Protein AF-A0A5K1BAS8-F1 (afdb_monomer)

Foldseek 3Di:
DEEEDADADPVCVPDDDQWAAPDQFWIGGVNDIDGHPGYHYNPDDD

Sequence (46 aa):
VVVRIRPLNKDEEGGEQIVQKTSPNSLSVLDQIFTFDSVAGTDSMQ

Secondary structure (DSSP, 8-state):
-EEEPPPPPTTTTTS---EEEEETTEEEETTEEEE-SEEE-TT---

Mean predicted aligned error: 5.0 Å

Structure (mmCIF, N/CA/C/O backbone):
data_AF-A0A5K1BAS8-F1
#
_entry.id   AF-A0A5K1BAS8-F1
#
loop_
_atom_site.group_PDB
_atom_site.id
_atom_site.type_symbol
_atom_site.label_atom_id
_atom_site.label_alt_id
_atom_site.label_comp_id
_atom_site.label_asym_id
_atom_site.label_entity_id
_atom_site.label_seq_id
_atom_site.pdbx_PDB_ins_code
_atom_site.Cartn_x
_atom_site.Cartn_y
_atom_site.Cartn_z
_atom_site.occupancy
_atom_site.B_iso_or_equiv
_atom_site.auth_seq_id
_atom_site.auth_comp_id
_atom_site.auth_asym_id
_atom_site.auth_atom_id
_atom_site.pdbx_PDB_model_num
ATOM 1 N N . VAL A 1 1 ? -7.319 -10.437 -9.160 1.00 88.81 1 VAL A N 1
ATOM 2 C CA . VAL A 1 1 ? -6.519 -9.205 -8.960 1.00 88.81 1 VAL A CA 1
ATOM 3 C C . VAL A 1 1 ? -5.258 -9.554 -8.186 1.00 88.81 1 VAL A C 1
ATOM 5 O O . VAL A 1 1 ? -5.361 -10.189 -7.145 1.00 88.81 1 VAL A O 1
ATOM 8 N N . VAL A 1 2 ? -4.084 -9.171 -8.694 1.00 87.69 2 VAL A N 1
ATOM 9 C CA . VAL A 1 2 ? -2.784 -9.423 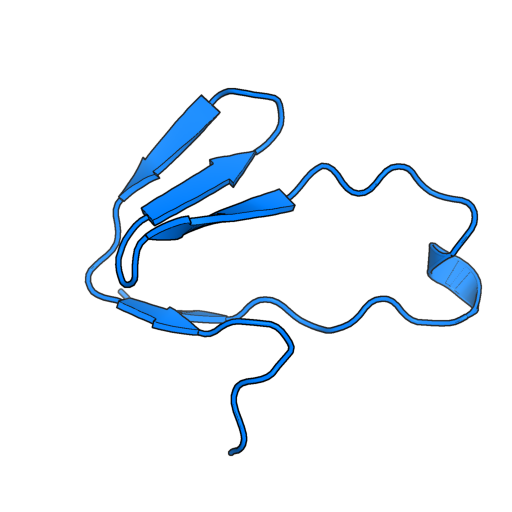-8.044 1.00 87.69 2 VAL A CA 1
ATOM 10 C C . VAL A 1 2 ? -2.151 -8.091 -7.659 1.00 87.69 2 VAL A C 1
ATOM 12 O O . VAL A 1 2 ? -2.128 -7.171 -8.476 1.00 87.69 2 VAL A O 1
ATOM 15 N N . VAL A 1 3 ? -1.635 -7.992 -6.435 1.00 89.94 3 VAL A N 1
ATOM 16 C CA . VAL A 1 3 ? -0.936 -6.802 -5.925 1.00 89.94 3 VAL A CA 1
ATOM 17 C C . VAL A 1 3 ? 0.543 -7.119 -5.729 1.00 89.94 3 VAL A C 1
ATOM 19 O O . VAL A 1 3 ? 0.883 -8.189 -5.231 1.00 89.94 3 VAL A O 1
ATOM 22 N N . ARG A 1 4 ? 1.431 -6.190 -6.100 1.00 89.50 4 ARG A N 1
ATOM 23 C CA . ARG A 1 4 ? 2.883 -6.318 -5.908 1.00 89.50 4 ARG A CA 1
ATOM 24 C C . ARG A 1 4 ? 3.422 -5.122 -5.135 1.00 89.50 4 ARG A C 1
ATOM 26 O O . ARG A 1 4 ? 3.288 -3.985 -5.581 1.00 89.50 4 ARG A O 1
ATOM 33 N N . ILE A 1 5 ? 4.044 -5.397 -3.994 1.00 89.00 5 ILE A N 1
ATOM 34 C CA . ILE A 1 5 ? 4.702 -4.388 -3.163 1.00 89.00 5 ILE A CA 1
ATOM 35 C C . ILE A 1 5 ? 6.112 -4.168 -3.714 1.00 89.00 5 ILE A C 1
ATOM 37 O O . ILE A 1 5 ? 6.873 -5.116 -3.906 1.00 89.00 5 ILE A O 1
ATOM 41 N N . ARG A 1 6 ? 6.451 -2.910 -4.000 1.00 86.81 6 ARG A N 1
ATOM 42 C CA . ARG A 1 6 ? 7.790 -2.513 -4.457 1.00 86.81 6 ARG A CA 1
ATOM 43 C C . ARG A 1 6 ? 8.680 -2.244 -3.237 1.00 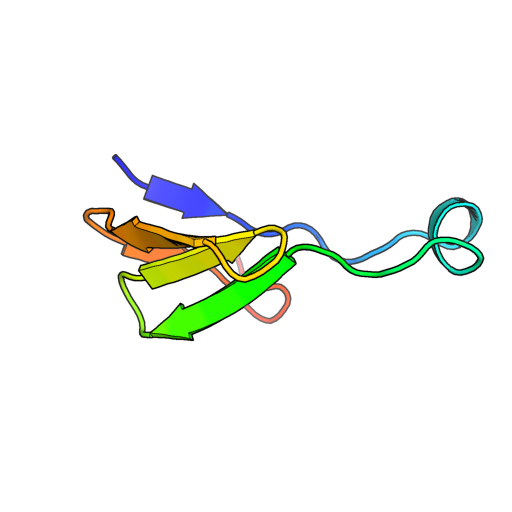86.81 6 ARG A C 1
ATOM 45 O O . ARG A 1 6 ? 8.171 -1.686 -2.265 1.00 86.81 6 ARG A O 1
ATOM 52 N N . PRO A 1 7 ? 9.973 -2.607 -3.272 1.00 84.75 7 PRO A N 1
ATOM 53 C CA . PRO A 1 7 ? 10.927 -2.167 -2.260 1.00 84.75 7 PRO A CA 1
ATOM 54 C C . PRO A 1 7 ? 10.981 -0.637 -2.189 1.00 84.75 7 PRO A C 1
ATOM 56 O O . PRO A 1 7 ? 10.791 0.036 -3.205 1.00 84.75 7 PRO A O 1
ATOM 59 N N . LEU A 1 8 ? 11.249 -0.107 -0.997 1.00 81.50 8 LEU A N 1
ATOM 60 C CA . LEU A 1 8 ? 11.476 1.322 -0.791 1.00 81.50 8 LEU A CA 1
ATOM 61 C C . LEU A 1 8 ? 12.793 1.737 -1.459 1.00 81.50 8 LEU A C 1
ATOM 63 O O . LEU A 1 8 ? 13.791 1.017 -1.372 1.00 81.50 8 LEU A O 1
ATOM 67 N N . ASN A 1 9 ? 12.792 2.887 -2.133 1.00 82.56 9 ASN A N 1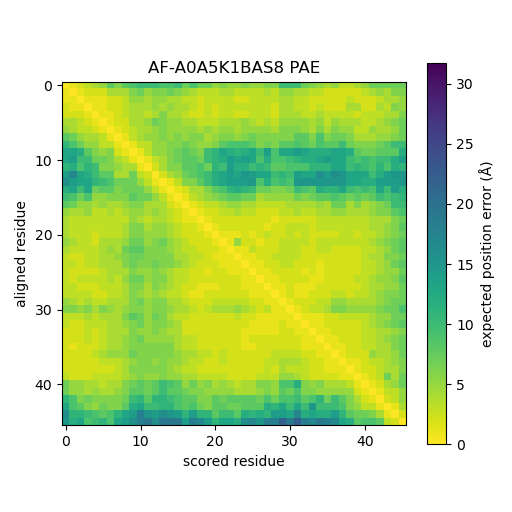
ATOM 68 C CA . ASN A 1 9 ? 14.003 3.485 -2.698 1.00 82.56 9 ASN A CA 1
ATOM 69 C C . ASN A 1 9 ? 14.661 4.450 -1.703 1.00 82.56 9 ASN A C 1
ATOM 71 O O . ASN A 1 9 ? 14.049 4.838 -0.713 1.00 82.56 9 ASN A O 1
ATOM 75 N N . LYS A 1 10 ? 15.894 4.885 -1.991 1.00 75.12 10 LYS A N 1
ATOM 76 C CA . LYS A 1 10 ? 16.692 5.741 -1.089 1.00 75.12 10 LYS A CA 1
ATOM 77 C C . LYS A 1 10 ? 16.027 7.080 -0.754 1.00 75.12 10 LYS A C 1
ATOM 79 O O . LYS A 1 10 ? 16.206 7.605 0.338 1.00 75.12 10 LYS A O 1
ATOM 84 N N . ASP A 1 11 ? 15.223 7.606 -1.673 1.00 74.75 11 ASP A N 1
ATOM 85 C CA . ASP A 1 11 ? 14.413 8.813 -1.478 1.00 74.75 11 ASP A CA 1
ATOM 86 C C . ASP A 1 11 ? 13.181 8.580 -0.578 1.00 74.75 11 ASP A C 1
ATOM 88 O O . ASP A 1 11 ? 12.620 9.525 -0.031 1.00 74.75 11 ASP A O 1
ATOM 92 N N . GLU A 1 12 ? 12.759 7.324 -0.411 1.00 74.44 12 GLU A N 1
ATOM 93 C CA . GLU A 1 12 ? 11.579 6.908 0.359 1.00 74.44 12 GLU A CA 1
ATOM 94 C C . GLU A 1 12 ? 11.947 6.418 1.778 1.00 74.44 12 GLU A C 1
ATOM 96 O O . GLU A 1 12 ? 11.058 6.256 2.610 1.00 74.44 12 GLU A O 1
ATOM 101 N N . GLU A 1 13 ? 13.240 6.236 2.093 1.00 66.62 13 GLU A N 1
ATOM 102 C CA . GLU A 1 13 ? 13.731 5.738 3.398 1.00 66.62 13 GLU A CA 1
ATOM 103 C C . GLU A 1 13 ? 13.406 6.669 4.584 1.00 66.62 13 GLU A C 1
ATOM 105 O O . GLU A 1 13 ? 13.390 6.226 5.730 1.00 66.62 13 GLU A O 1
ATOM 110 N N . GLY A 1 14 ? 13.132 7.953 4.330 1.00 68.62 14 GLY A N 1
ATOM 111 C CA . GLY A 1 14 ? 12.720 8.919 5.357 1.00 68.62 14 GLY A CA 1
ATOM 112 C C . GLY A 1 14 ? 11.216 8.935 5.655 1.00 68.62 14 GLY A C 1
ATOM 113 O O . GLY A 1 14 ? 10.783 9.676 6.538 1.00 68.62 14 GLY A O 1
ATOM 114 N N . GLY A 1 15 ? 10.419 8.174 4.899 1.00 75.12 15 GLY A N 1
ATOM 115 C CA . GLY A 1 15 ? 8.968 8.090 5.042 1.00 75.12 15 GLY A CA 1
ATOM 116 C C . GLY A 1 15 ? 8.523 6.905 5.897 1.00 75.12 15 GLY A C 1
ATOM 117 O O . GLY A 1 15 ? 9.204 5.889 6.001 1.00 75.12 15 GLY A O 1
ATOM 118 N N . GLU A 1 16 ? 7.340 7.020 6.498 1.00 78.62 16 GLU A N 1
ATOM 119 C CA . GLU A 1 16 ? 6.732 5.907 7.227 1.00 78.62 16 GLU A CA 1
ATOM 120 C C . GLU A 1 16 ? 6.254 4.813 6.258 1.00 78.62 16 GLU A C 1
ATOM 122 O O . GLU A 1 16 ? 5.534 5.080 5.290 1.00 78.62 16 GLU A O 1
ATOM 127 N N . GLN A 1 17 ? 6.627 3.558 6.527 1.00 81.25 17 GLN A N 1
ATOM 128 C CA . GLN A 1 17 ? 6.118 2.418 5.772 1.00 81.25 17 GLN A CA 1
ATOM 129 C C . GLN A 1 17 ? 4.697 2.070 6.232 1.00 81.25 17 GLN A C 1
ATOM 131 O O . GLN A 1 17 ? 4.497 1.349 7.206 1.00 81.25 17 GLN A O 1
ATOM 136 N N . ILE A 1 18 ? 3.702 2.530 5.474 1.00 88.75 18 ILE A N 1
ATOM 137 C CA . ILE A 1 18 ? 2.282 2.320 5.804 1.00 88.75 18 ILE A CA 1
ATOM 138 C C . ILE A 1 18 ? 1.692 1.020 5.238 1.00 88.75 18 ILE A C 1
ATOM 140 O O . ILE A 1 18 ? 0.579 0.651 5.607 1.00 88.75 18 ILE A O 1
ATOM 144 N N . VAL A 1 19 ? 2.410 0.337 4.334 1.00 90.06 19 VAL A N 1
ATOM 145 C CA . VAL A 1 19 ? 1.971 -0.910 3.683 1.00 90.06 19 VAL A CA 1
ATOM 146 C C . VAL A 1 19 ? 2.709 -2.109 4.271 1.00 90.06 19 VAL A C 1
ATOM 148 O O . VAL A 1 19 ? 3.940 -2.181 4.222 1.00 90.06 19 VAL A O 1
ATOM 151 N N . GLN A 1 20 ? 1.950 -3.088 4.762 1.00 88.56 20 GLN A N 1
ATOM 152 C CA . GLN A 1 20 ? 2.477 -4.307 5.375 1.00 88.56 20 GLN A CA 1
ATOM 153 C C . GLN A 1 20 ? 1.762 -5.540 4.821 1.00 88.56 20 GLN A C 1
ATOM 155 O O . GLN A 1 20 ? 0.538 -5.627 4.853 1.00 88.56 20 GLN A O 1
ATOM 160 N N . LYS A 1 21 ? 2.506 -6.529 4.322 1.00 90.50 21 LYS A N 1
ATOM 161 C CA . LYS A 1 21 ? 1.912 -7.804 3.897 1.00 90.50 21 LYS A CA 1
ATOM 162 C C . LYS A 1 21 ? 1.574 -8.637 5.134 1.00 90.50 21 LYS A C 1
ATOM 164 O O . LYS A 1 21 ? 2.471 -8.980 5.896 1.00 90.50 21 LYS A O 1
ATOM 169 N N . THR A 1 22 ? 0.303 -8.987 5.315 1.00 90.69 22 THR A N 1
ATOM 170 C CA . THR A 1 22 ? -0.163 -9.769 6.474 1.00 90.69 22 THR A CA 1
ATOM 171 C C . THR A 1 22 ? -0.345 -11.248 6.145 1.00 90.69 22 THR A C 1
ATOM 173 O O . THR A 1 22 ? -0.252 -12.098 7.027 1.00 90.69 22 THR A O 1
ATOM 176 N N . SER A 1 23 ? -0.611 -11.592 4.882 1.00 91.69 23 SER A N 1
ATOM 177 C CA . SER A 1 23 ? -0.809 -12.971 4.411 1.00 91.69 23 SER A CA 1
ATOM 178 C C . SER A 1 23 ? -0.508 -13.085 2.906 1.00 91.69 23 SER A C 1
ATOM 180 O O . SER A 1 23 ? -0.324 -12.065 2.240 1.00 91.69 23 SER A O 1
ATOM 182 N N . PRO A 1 24 ? -0.456 -14.296 2.317 1.00 91.75 24 PRO A N 1
ATOM 183 C CA . PRO A 1 24 ? -0.222 -14.472 0.877 1.00 91.75 24 PRO A CA 1
ATOM 184 C C . PRO A 1 24 ? -1.234 -13.757 -0.028 1.00 91.75 24 PRO A C 1
ATOM 186 O O . PRO A 1 24 ? -0.924 -13.447 -1.172 1.00 91.75 24 PRO A O 1
ATOM 189 N N . ASN A 1 25 ? -2.427 -13.485 0.489 1.00 94.38 25 ASN A N 1
ATOM 190 C CA . ASN A 1 25 ? -3.548 -12.868 -0.209 1.00 94.38 25 ASN A CA 1
ATOM 191 C C . ASN A 1 25 ? -4.054 -11.584 0.476 1.00 94.38 25 ASN A C 1
ATOM 193 O O . ASN A 1 25 ? -5.051 -11.019 0.034 1.00 94.38 25 ASN A O 1
ATOM 197 N N . SER A 1 26 ? -3.371 -11.108 1.523 1.00 93.25 26 SER A N 1
ATOM 198 C CA . SER A 1 26 ? -3.827 -9.965 2.320 1.00 93.25 26 SER A CA 1
ATOM 199 C C . SER A 1 26 ? -2.689 -9.007 2.655 1.00 93.25 26 SER A C 1
ATOM 201 O O . SER A 1 26 ? -1.551 -9.418 2.902 1.00 93.25 26 SER A O 1
ATOM 203 N N . LEU A 1 27 ? -3.010 -7.717 2.699 1.00 94.25 27 LEU A N 1
ATOM 204 C CA . LEU A 1 27 ? -2.107 -6.660 3.152 1.00 94.25 27 LEU A CA 1
ATOM 205 C C . LEU A 1 27 ? -2.858 -5.651 4.019 1.00 94.25 27 LEU A C 1
ATOM 207 O O . LEU A 1 27 ? -4.072 -5.509 3.899 1.00 94.25 27 LEU A O 1
ATOM 211 N N . SER A 1 28 ? -2.126 -4.952 4.877 1.00 94.19 28 SER A N 1
ATOM 212 C CA . SER A 1 28 ? -2.601 -3.841 5.691 1.00 94.19 28 SER A CA 1
ATOM 213 C C . SER A 1 28 ? -2.070 -2.519 5.138 1.00 94.19 28 SER A C 1
ATOM 215 O O . SER A 1 28 ? -0.889 -2.435 4.782 1.00 94.19 28 SER A O 1
ATOM 217 N N . VAL A 1 29 ? -2.934 -1.505 5.068 1.00 93.31 29 VAL A N 1
ATOM 218 C CA . VAL A 1 29 ? -2.575 -0.104 4.808 1.00 93.31 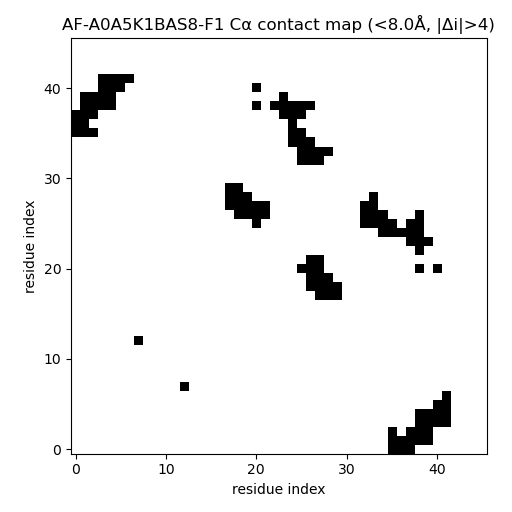29 VAL A CA 1
ATOM 219 C C . VAL A 1 29 ? -3.150 0.738 5.936 1.00 93.31 29 VAL A C 1
ATOM 221 O O . VAL A 1 29 ? -4.369 0.764 6.080 1.00 93.31 29 VAL A O 1
ATOM 224 N N . LEU A 1 30 ? -2.304 1.423 6.715 1.00 90.44 30 LEU A N 1
ATOM 225 C CA . LEU A 1 30 ? -2.751 2.259 7.847 1.00 90.44 30 LEU A CA 1
ATOM 226 C C . LEU A 1 30 ? -3.727 1.511 8.787 1.00 90.44 30 LEU A C 1
ATOM 228 O O . LEU A 1 30 ? -4.817 1.998 9.074 1.00 90.44 30 LEU A O 1
ATOM 232 N N . ASP A 1 31 ? -3.372 0.284 9.181 1.00 87.94 31 ASP A N 1
ATOM 233 C CA . ASP A 1 31 ? -4.185 -0.624 10.015 1.00 87.94 31 ASP A CA 1
ATOM 234 C C . ASP A 1 31 ? -5.496 -1.141 9.391 1.00 87.94 31 ASP A C 1
ATOM 236 O O . ASP A 1 31 ? -6.220 -1.925 10.009 1.00 87.94 31 ASP 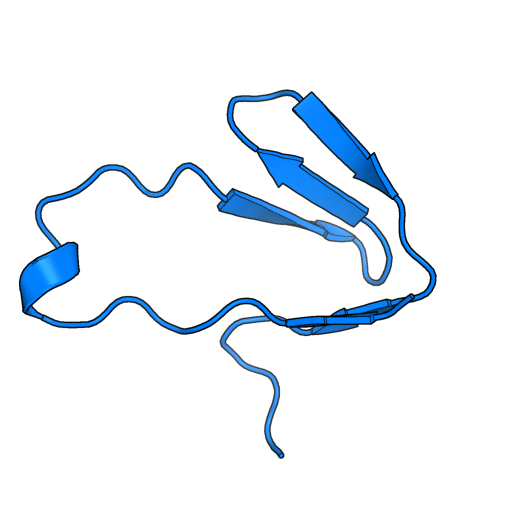A O 1
ATOM 240 N N . GLN A 1 32 ? -5.787 -0.801 8.136 1.00 94.62 32 GLN A N 1
ATOM 241 C CA . GLN A 1 32 ? -6.904 -1.375 7.394 1.00 94.62 32 GLN A CA 1
ATOM 242 C C . GLN A 1 32 ? -6.460 -2.575 6.553 1.00 94.62 32 GLN A C 1
ATOM 244 O O . GLN A 1 32 ? -5.556 -2.475 5.726 1.00 94.62 32 GLN A O 1
ATOM 249 N N . ILE A 1 33 ? -7.151 -3.708 6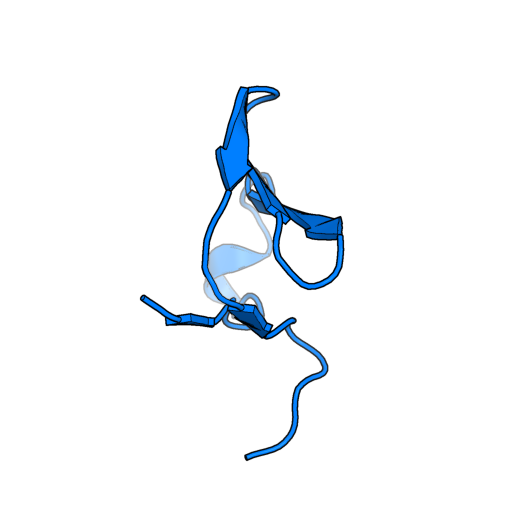.708 1.00 95.06 33 ILE A N 1
ATOM 250 C CA . ILE A 1 33 ? -6.854 -4.950 5.983 1.00 95.06 33 ILE A CA 1
ATOM 251 C C . ILE A 1 33 ? -7.594 -4.995 4.641 1.00 95.06 33 ILE A C 1
ATOM 253 O O . ILE A 1 33 ? -8.805 -4.789 4.570 1.00 95.06 33 ILE A O 1
ATOM 257 N N . PHE A 1 34 ? -6.864 -5.356 3.590 1.00 94.56 34 PHE A N 1
ATOM 258 C CA . PHE A 1 34 ? -7.369 -5.611 2.245 1.00 94.56 34 PHE A CA 1
ATOM 259 C C . PHE A 1 34 ? -7.063 -7.048 1.823 1.00 94.56 34 PHE A C 1
ATOM 261 O O . PHE A 1 34 ? -6.015 -7.594 2.172 1.00 94.56 34 PHE A O 1
ATOM 268 N N . THR A 1 35 ? -7.970 -7.642 1.044 1.00 94.69 35 THR A N 1
ATOM 269 C CA . THR A 1 35 ? -7.852 -9.007 0.515 1.00 94.69 35 THR A CA 1
ATOM 270 C C . THR A 1 35 ? -7.864 -8.996 -1.013 1.00 94.69 35 THR A C 1
ATOM 272 O O . THR A 1 35 ? -8.594 -8.228 -1.639 1.00 94.69 35 THR A O 1
ATOM 275 N N . PHE A 1 36 ? -7.027 -9.840 -1.611 1.00 94.38 36 PHE A N 1
ATOM 276 C CA . PHE A 1 36 ? -6.832 -9.982 -3.055 1.00 94.38 36 PHE A CA 1
ATOM 277 C C . PHE A 1 36 ? -6.702 -11.464 -3.418 1.00 94.38 36 PHE A C 1
ATOM 279 O O . PHE A 1 36 ? -6.614 -12.312 -2.537 1.00 94.38 36 PHE A O 1
ATOM 286 N N . ASP A 1 37 ? -6.630 -11.797 -4.707 1.00 92.31 37 ASP A N 1
ATOM 287 C CA . ASP A 1 37 ? -6.328 -13.176 -5.113 1.00 92.31 37 ASP A CA 1
ATOM 288 C C . ASP A 1 37 ? -4.871 -13.552 -4.791 1.00 92.31 37 ASP A C 1
ATOM 290 O O . ASP A 1 37 ? -4.580 -14.707 -4.493 1.00 92.31 37 ASP A O 1
ATOM 294 N N . SER A 1 38 ? -3.943 -12.584 -4.843 1.00 91.25 38 SER A N 1
ATOM 295 C CA . SER A 1 38 ? -2.534 -12.789 -4.481 1.00 91.25 38 SER A CA 1
ATOM 296 C C . SER A 1 38 ? -1.796 -11.476 -4.190 1.00 91.25 38 SER A C 1
ATOM 298 O O . SER A 1 38 ? -2.033 -10.460 -4.853 1.00 91.25 38 SER A O 1
ATOM 300 N N . VAL A 1 39 ? -0.879 -11.508 -3.217 1.00 91.44 39 VAL A N 1
ATOM 301 C CA . VAL A 1 39 ? -0.003 -10.398 -2.812 1.00 91.44 39 VAL A CA 1
ATOM 302 C C . VAL A 1 39 ? 1.469 -10.827 -2.878 1.00 91.44 39 VAL A C 1
ATOM 304 O O . VAL A 1 39 ? 1.961 -11.608 -2.054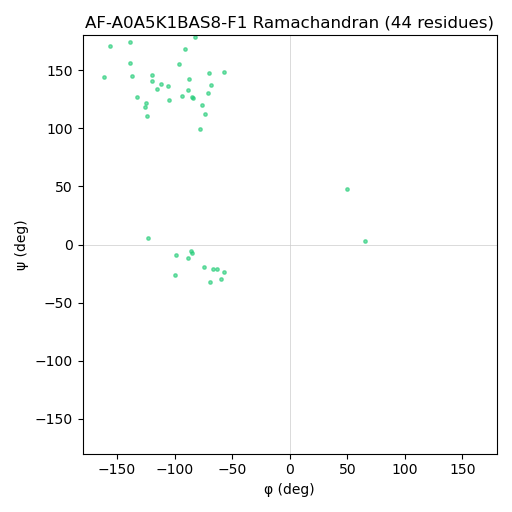 1.00 91.44 39 VAL A O 1
ATOM 307 N N . ALA A 1 40 ? 2.204 -10.261 -3.832 1.00 90.44 40 ALA A N 1
ATOM 308 C CA . ALA A 1 40 ? 3.651 -10.406 -3.968 1.00 90.44 40 ALA A CA 1
ATOM 309 C C . ALA A 1 40 ? 4.382 -9.379 -3.084 1.00 90.44 40 ALA A C 1
ATOM 311 O O . ALA A 1 40 ? 4.084 -8.182 -3.130 1.00 90.44 40 ALA A O 1
ATOM 312 N N . GLY A 1 41 ? 5.307 -9.867 -2.253 1.00 84.44 41 GLY A N 1
ATOM 313 C CA . GLY A 1 41 ? 6.098 -9.063 -1.316 1.00 84.44 41 GLY A CA 1
ATOM 314 C C . GLY A 1 41 ? 7.306 -8.399 -1.978 1.00 84.44 41 GLY A C 1
ATOM 315 O O . GLY A 1 41 ? 7.570 -8.601 -3.163 1.00 84.44 41 GLY A O 1
ATOM 316 N N . THR A 1 42 ? 8.060 -7.627 -1.197 1.00 80.75 42 THR A N 1
ATOM 317 C CA . THR A 1 42 ? 9.298 -6.965 -1.649 1.00 80.75 42 THR A CA 1
ATOM 318 C C . THR A 1 42 ? 10.416 -7.960 -1.981 1.00 80.75 42 THR A C 1
ATOM 320 O O . THR A 1 42 ? 11.313 -7.641 -2.754 1.00 80.75 42 THR A O 1
ATOM 323 N N . ASP A 1 43 ? 10.326 -9.170 -1.434 1.00 74.44 43 ASP A N 1
ATOM 324 C CA . ASP A 1 43 ? 11.193 -10.331 -1.654 1.00 74.44 43 ASP A CA 1
ATOM 325 C C . ASP A 1 43 ? 10.810 -11.173 -2.886 1.00 74.44 43 ASP A C 1
ATOM 327 O O . ASP A 1 43 ? 11.532 -12.096 -3.263 1.00 74.44 43 ASP A O 1
ATOM 331 N N . SER A 1 44 ? 9.679 -10.877 -3.534 1.00 74.56 44 SER A N 1
ATOM 332 C CA . SER A 1 44 ? 9.211 -11.666 -4.673 1.00 74.56 44 SER A CA 1
ATOM 333 C C . SER A 1 44 ? 10.057 -11.393 -5.920 1.00 74.56 44 SER A C 1
ATOM 335 O O . SER A 1 44 ? 10.028 -10.298 -6.493 1.00 74.56 4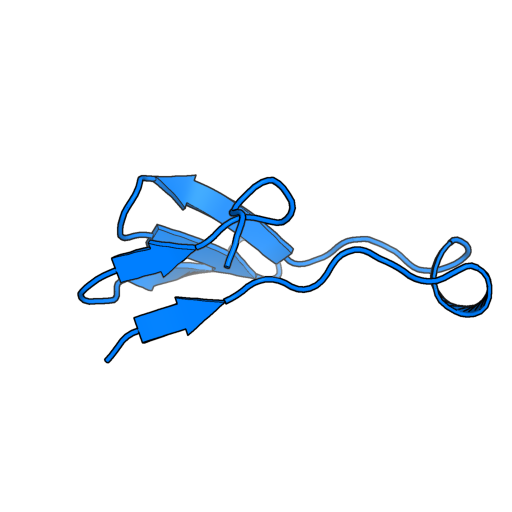4 SER A O 1
ATOM 337 N N . MET A 1 45 ? 10.807 -12.414 -6.338 1.00 67.81 45 MET A N 1
ATOM 338 C CA . MET A 1 45 ? 11.578 -12.424 -7.583 1.00 67.81 45 MET A CA 1
ATOM 339 C C . MET A 1 45 ? 10.630 -12.498 -8.793 1.00 67.81 45 MET A C 1
ATOM 341 O O . MET A 1 45 ? 9.539 -13.060 -8.691 1.00 67.81 45 MET A O 1
ATOM 345 N N . GLN A 1 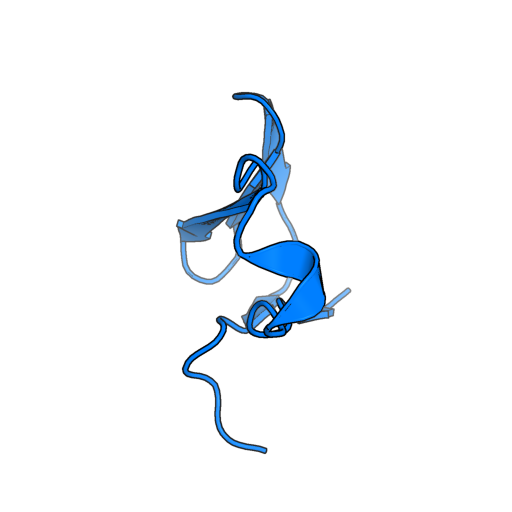46 ? 11.029 -11.873 -9.905 1.00 58.75 46 GLN A N 1
ATOM 346 C CA . GLN A 1 46 ? 10.287 -11.911 -11.171 1.00 58.75 46 GLN A CA 1
ATOM 347 C C . GLN A 1 46 ? 10.441 -13.265 -11.865 1.00 58.75 46 GLN A C 1
ATOM 349 O O . GLN A 1 46 ? 11.577 -13.789 -11.850 1.00 58.75 46 GLN A O 1
#

InterPro domains:
  IPR001752 Kinesin motor domain [PS50067] (1-46)

pLDDT: mean 85.53, std 8.92, range [58.75, 95.06]

Solvent-accessible surface area (backbone atoms only — not comparable to full-atom values): 2959 Å² total; per-residue (Å²): 105,77,47,75,48,75,68,80,49,86,89,47,69,85,53,84,84,52,71,44,80,76,45,68,31,26,35,29,48,81,90,42,80,47,79,49,77,31,44,42,50,65,83,59,79,134

Organism: NCBI:txid210225

Nearest PDB structures (foldseek):
  5lt4-assembly3_C  TM=8.819E-01  e=1.189E-03  Homo sapiens
  5lt2-assembly2_B  TM=9.016E-01  e=1.360E-03  Homo sapiens
  5lt3-assembly6_K  TM=8.801E-01  e=1.665E-03  Homo sapiens
  5lt4-assembly6_K  TM=8.853E-01  e=2.493E-03  Homo sapiens
  5lt2-assembly6_K  TM=8.730E-01  e=2.331E-03  Homo sapiens

Radius of gyration: 11.05 Å; Cα contacts (8 Å, |Δi|>4): 63; chains: 1; bounding box: 24×23×21 Å